Protein AF-A0A0A1TD97-F1 (afdb_monomer)

Organism: NCBI:txid1531966

Sequence (172 aa):
MSPSRLVDASWAEIQTIYESGDKTKLQQLNASRRKAGEEIISALIDSIDSDALCKRAETLRHGMKCTVNLPSANADIVGGRNYHGSILFDDGKVWLSRFRLPNHNSPLVEERNFDRRSEFATYRFLVEAAVPVPHVYDYADDEDPSNAVGVGYILVEMLPGKPLAWHEADQA

Nearest PDB structures (foldseek):
  7vbt-assembly1_B  TM=6.904E-01  e=6.960E-04  Homo sapiens
  5eh0-assembly1_A-2  TM=6.444E-01  e=2.248E-02  Homo sapiens
  5uxa-assembly1_A  TM=5.884E-01  e=1.786E-01  Escherichia coli
  5ih0-assembly1_A  TM=5.078E-01  e=1.786E-01  Escherichia coli
  7cz2-assembly1_A  TM=3.266E-01  e=2.869E-02  Mycolicibacterium smegmatis MC2 155

Foldseek 3Di:
DDDDPQLPQDPVNVVVCVVVVPPVSVVVNVVSVLVVQQVQLVVVVVQFPQVLVQVVVCVLVVNFGWHKAQDHSPDPQADPFWGWIWIATPVRWIKIKTFGGDDPPDPDQVVVQVVQVVVLVVQVVCVVVVNPDWHWRDWDGAPDPPRPRRGTITITGDDDDDPDPPVCVVVD

Structure (mmCIF, N/CA/C/O backbone):
data_AF-A0A0A1TD97-F1
#
_entry.id   AF-A0A0A1TD97-F1
#
loop_
_atom_site.group_PDB
_atom_site.id
_atom_site.type_symbol
_atom_site.label_atom_id
_atom_site.label_alt_id
_atom_site.label_comp_id
_atom_site.label_asym_id
_atom_site.label_entity_id
_atom_site.label_seq_id
_atom_site.pdbx_PDB_ins_code
_atom_site.Cartn_x
_atom_site.Cartn_y
_atom_site.Cartn_z
_atom_site.occupancy
_atom_site.B_iso_or_equiv
_atom_site.auth_seq_id
_atom_site.auth_comp_id
_atom_site.auth_asym_id
_atom_site.auth_atom_id
_atom_site.pdbx_PDB_model_num
ATOM 1 N N . MET A 1 1 ? 36.632 11.214 -17.023 1.00 31.62 1 MET A N 1
ATOM 2 C CA . MET A 1 1 ? 36.051 9.907 -16.645 1.00 31.62 1 MET A CA 1
ATOM 3 C C . MET A 1 1 ? 34.589 10.153 -16.328 1.00 31.62 1 MET A C 1
ATOM 5 O O . MET A 1 1 ? 34.310 10.896 -15.402 1.00 31.62 1 MET A O 1
ATOM 9 N N . SER A 1 2 ? 33.686 9.679 -17.184 1.00 26.14 2 SER A N 1
ATOM 10 C CA . SER A 1 2 ? 32.257 10.014 -17.148 1.00 26.14 2 SER A CA 1
ATOM 11 C C . SER A 1 2 ? 31.468 8.766 -16.731 1.00 26.14 2 SER A C 1
ATOM 13 O O . SER A 1 2 ? 31.706 7.710 -17.325 1.00 26.14 2 SER A O 1
ATOM 15 N N . PRO A 1 3 ? 30.612 8.830 -15.695 1.00 35.47 3 PRO A N 1
ATOM 16 C CA . PRO A 1 3 ? 29.834 7.683 -15.250 1.00 35.47 3 PRO A CA 1
ATOM 17 C C . PRO A 1 3 ? 28.533 7.518 -16.058 1.00 35.47 3 PRO A C 1
ATOM 19 O O . PRO A 1 3 ? 27.904 8.490 -16.456 1.00 35.47 3 PRO A O 1
ATOM 22 N N . SER A 1 4 ? 28.165 6.247 -16.250 1.00 40.78 4 SER A N 1
ATOM 23 C CA . SER A 1 4 ? 26.868 5.691 -16.681 1.00 40.78 4 SER A CA 1
ATOM 24 C C . SER A 1 4 ? 26.290 6.115 -18.039 1.00 40.78 4 SER A C 1
ATOM 26 O O . SER A 1 4 ? 25.448 6.997 -18.131 1.00 40.78 4 SER A O 1
ATOM 28 N N . ARG A 1 5 ? 26.643 5.348 -19.079 1.00 40.25 5 ARG A N 1
ATOM 29 C CA . ARG A 1 5 ? 26.035 5.384 -20.422 1.00 40.25 5 ARG A CA 1
ATOM 30 C C . ARG A 1 5 ? 24.920 4.332 -20.626 1.00 40.25 5 ARG A C 1
ATOM 32 O O . ARG A 1 5 ? 24.498 4.106 -21.748 1.00 40.25 5 ARG A O 1
ATOM 39 N N . LEU A 1 6 ? 24.495 3.642 -19.561 1.00 44.72 6 LEU A N 1
ATOM 40 C CA . LEU A 1 6 ? 23.570 2.494 -19.631 1.00 44.72 6 LEU A CA 1
ATOM 41 C C . LEU A 1 6 ? 22.142 2.797 -19.151 1.00 44.72 6 LEU A C 1
ATOM 43 O O . LEU A 1 6 ? 21.299 1.906 -19.185 1.00 44.72 6 LEU A O 1
ATOM 47 N N . VAL A 1 7 ? 21.862 4.027 -18.711 1.00 49.00 7 VAL A N 1
ATOM 48 C CA . VAL A 1 7 ? 20.491 4.449 -18.362 1.00 49.00 7 VAL A CA 1
ATOM 49 C C . VAL A 1 7 ? 19.656 4.707 -19.632 1.00 49.00 7 VAL A C 1
ATOM 51 O O . VAL A 1 7 ? 18.440 4.573 -19.593 1.00 49.00 7 VAL A O 1
ATOM 54 N N . ASP A 1 8 ? 20.322 4.919 -20.776 1.00 54.34 8 ASP A N 1
ATOM 55 C CA . ASP A 1 8 ? 19.717 5.252 -22.077 1.00 54.34 8 ASP A CA 1
ATOM 56 C C . ASP A 1 8 ? 19.842 4.128 -23.125 1.00 54.34 8 ASP A C 1
ATOM 58 O O . ASP A 1 8 ? 19.814 4.388 -24.328 1.00 54.34 8 ASP A O 1
ATOM 62 N N . ALA A 1 9 ? 20.042 2.873 -22.704 1.00 62.19 9 ALA A N 1
ATOM 63 C CA . ALA A 1 9 ? 20.190 1.774 -23.657 1.00 62.19 9 ALA A CA 1
ATOM 64 C C . ALA A 1 9 ? 18.885 1.569 -24.446 1.00 62.19 9 ALA A C 1
ATOM 66 O O . ALA A 1 9 ? 17.827 1.285 -23.877 1.00 62.19 9 ALA A O 1
ATOM 67 N N . SER A 1 10 ? 18.971 1.683 -25.768 1.00 77.38 10 SER A N 1
ATOM 68 C CA . SER A 1 10 ? 17.857 1.423 -26.675 1.00 77.38 10 SER A CA 1
ATOM 69 C C . SER A 1 10 ? 17.397 -0.036 -26.579 1.00 77.38 10 SER A C 1
ATOM 71 O O . SER A 1 10 ? 18.163 -0.940 -26.231 1.00 77.38 10 SER A O 1
ATOM 73 N N . TRP A 1 11 ? 16.143 -0.302 -26.953 1.00 75.31 11 TRP A N 1
ATOM 74 C CA . TRP A 1 11 ? 15.614 -1.670 -27.008 1.00 75.31 11 TRP A CA 1
ATOM 75 C C . TRP A 1 11 ? 16.485 -2.617 -27.845 1.00 75.31 11 TRP A C 1
ATOM 77 O O . TRP A 1 11 ? 16.660 -3.774 -27.466 1.00 75.31 11 TRP A O 1
ATOM 87 N N . ALA A 1 12 ? 17.093 -2.113 -28.924 1.00 82.69 12 ALA A N 1
ATOM 88 C CA . ALA A 1 12 ? 18.010 -2.873 -29.770 1.00 82.69 12 ALA A CA 1
ATOM 89 C C . ALA A 1 12 ? 19.297 -3.287 -29.028 1.00 82.69 12 ALA A C 1
ATOM 91 O O . ALA A 1 12 ? 19.766 -4.419 -29.163 1.00 82.69 12 ALA A O 1
ATOM 92 N N . GLU A 1 13 ? 19.852 -2.402 -28.199 1.00 83.12 13 GLU A N 1
ATOM 93 C CA . GLU A 1 13 ? 21.039 -2.698 -27.388 1.00 83.12 13 GLU A CA 1
ATOM 94 C C . GLU A 1 13 ? 20.718 -3.695 -26.273 1.00 83.12 13 GLU A C 1
ATOM 96 O O . GLU A 1 13 ? 21.475 -4.641 -26.057 1.00 83.12 13 GLU A O 1
ATOM 101 N N . ILE A 1 14 ? 19.570 -3.539 -25.607 1.00 83.81 14 ILE A N 1
ATOM 102 C CA . ILE A 1 14 ? 19.099 -4.482 -24.584 1.00 83.81 14 ILE A CA 1
ATOM 103 C C . ILE A 1 14 ? 18.918 -5.879 -25.187 1.00 83.81 14 ILE A C 1
ATOM 105 O O . ILE A 1 14 ? 19.393 -6.860 -24.612 1.00 83.81 14 ILE A O 1
ATOM 109 N N . GLN A 1 15 ? 18.268 -5.975 -26.349 1.00 87.31 15 GLN A N 1
ATOM 110 C CA . GLN A 1 15 ? 18.061 -7.241 -27.050 1.00 87.31 15 GLN A CA 1
ATOM 111 C C . GLN A 1 15 ? 19.395 -7.905 -27.408 1.00 87.31 15 GLN A C 1
ATOM 113 O O . GLN A 1 15 ? 19.598 -9.076 -27.097 1.00 87.31 15 GLN A O 1
ATOM 118 N N . THR A 1 16 ? 20.343 -7.131 -27.939 1.00 90.25 16 THR A N 1
ATOM 119 C CA . THR A 1 16 ? 21.689 -7.624 -28.261 1.00 90.25 16 THR A CA 1
ATOM 120 C C . THR A 1 16 ? 22.409 -8.171 -27.021 1.00 90.25 16 THR A C 1
ATOM 122 O O . THR A 1 16 ? 23.081 -9.201 -27.090 1.00 90.25 16 THR A O 1
ATOM 125 N N . ILE A 1 17 ? 22.271 -7.515 -25.861 1.00 88.25 17 ILE A N 1
ATOM 126 C CA . ILE A 1 17 ? 22.860 -7.990 -24.598 1.00 88.25 17 ILE A CA 1
ATOM 127 C C . ILE A 1 17 ? 22.263 -9.345 -24.200 1.00 88.25 17 ILE A C 1
ATOM 129 O O . ILE A 1 17 ? 23.023 -10.257 -23.867 1.00 88.25 17 ILE A O 1
ATOM 133 N N . TYR A 1 18 ? 20.938 -9.501 -24.275 1.00 87.19 18 TYR A N 1
ATOM 134 C CA . TYR A 1 18 ? 20.272 -10.767 -23.959 1.00 87.19 18 TYR A CA 1
ATOM 135 C C . TYR A 1 18 ? 20.664 -11.896 -24.913 1.00 87.19 18 TYR A C 1
ATOM 137 O O . TYR A 1 18 ? 21.017 -12.978 -24.447 1.00 87.19 18 TYR A O 1
ATOM 145 N N . GLU A 1 19 ? 20.661 -11.639 -26.220 1.00 91.88 19 GLU A N 1
ATOM 146 C CA . GLU A 1 19 ? 21.028 -12.622 -27.247 1.00 91.88 19 GLU A CA 1
ATOM 147 C C . GLU A 1 19 ? 22.494 -13.053 -27.133 1.00 91.88 19 GLU A C 1
ATOM 149 O O . GLU A 1 19 ? 22.818 -14.221 -27.336 1.00 91.88 19 GLU A O 1
ATOM 154 N N . SER A 1 20 ? 23.384 -12.130 -26.752 1.00 91.00 20 SER A N 1
ATOM 155 C CA . SER A 1 20 ? 24.808 -12.437 -26.588 1.00 91.00 20 SER A CA 1
ATOM 156 C C . SER A 1 20 ? 25.116 -13.348 -25.395 1.00 91.00 20 SER A C 1
ATOM 158 O O . SER A 1 20 ? 26.175 -13.972 -25.367 1.00 91.00 20 SER A O 1
ATOM 160 N N . GLY A 1 21 ? 24.240 -13.394 -24.382 1.00 86.44 21 GLY A N 1
ATOM 161 C CA . GLY A 1 21 ? 24.476 -14.136 -23.139 1.00 86.44 21 GLY A CA 1
ATOM 162 C C . GLY A 1 21 ? 25.689 -13.657 -22.323 1.00 86.44 21 GLY A C 1
ATOM 163 O O . GLY A 1 21 ? 26.119 -14.349 -21.396 1.00 86.44 21 GLY A O 1
ATOM 164 N N . ASP A 1 22 ? 26.261 -12.491 -22.646 1.00 92.50 22 ASP A N 1
ATOM 165 C CA . ASP A 1 22 ? 27.441 -11.948 -21.974 1.00 92.50 22 ASP A CA 1
ATOM 166 C C . ASP A 1 22 ? 27.112 -11.611 -20.513 1.00 92.50 22 ASP A C 1
ATOM 168 O O . ASP A 1 22 ? 26.431 -10.629 -20.203 1.00 92.50 22 ASP A O 1
ATOM 172 N N . LYS A 1 23 ? 27.629 -12.438 -19.597 1.00 92.31 23 LYS A N 1
ATOM 173 C CA . LYS A 1 23 ? 27.385 -12.316 -18.154 1.00 92.31 23 LYS A CA 1
ATOM 174 C C . LYS A 1 23 ? 27.773 -10.946 -17.605 1.00 92.31 23 LYS A C 1
ATOM 176 O O . LYS A 1 23 ? 27.073 -10.435 -16.736 1.00 92.31 23 LYS A O 1
ATOM 181 N N . THR A 1 24 ? 28.847 -10.344 -18.109 1.00 92.44 24 THR A N 1
ATOM 182 C CA . THR A 1 24 ? 29.326 -9.044 -17.627 1.00 92.44 24 THR A CA 1
ATOM 183 C C . THR A 1 24 ? 28.365 -7.941 -18.048 1.00 92.44 24 THR A C 1
ATOM 185 O O . THR A 1 24 ? 27.965 -7.119 -17.222 1.00 92.44 24 THR A O 1
ATOM 188 N N . LYS A 1 25 ? 27.925 -7.951 -19.312 1.00 89.38 25 LYS A N 1
ATOM 189 C CA . LYS A 1 25 ? 26.936 -6.983 -19.810 1.00 89.38 25 LYS A CA 1
ATOM 190 C C . LYS A 1 25 ? 25.581 -7.149 -19.126 1.00 89.38 25 LYS A C 1
ATOM 192 O O . LYS A 1 25 ? 24.965 -6.152 -18.763 1.00 89.38 25 LYS A O 1
ATOM 197 N N . LEU A 1 26 ? 25.146 -8.387 -18.880 1.00 88.31 26 LEU A N 1
ATOM 198 C CA . LEU A 1 26 ? 23.919 -8.676 -18.131 1.00 88.31 26 LEU A CA 1
ATOM 199 C C . LEU A 1 26 ? 23.998 -8.174 -16.683 1.00 88.31 26 LEU A C 1
ATOM 201 O O . LEU A 1 26 ? 23.054 -7.558 -16.192 1.00 88.31 26 LEU A O 1
ATOM 205 N N . GLN A 1 27 ? 25.125 -8.387 -15.999 1.00 89.62 27 GLN A N 1
ATOM 206 C CA . GLN A 1 27 ? 25.343 -7.870 -14.644 1.00 89.62 27 GLN A CA 1
ATOM 207 C C . GLN A 1 27 ? 25.321 -6.340 -14.605 1.00 89.62 27 GLN A C 1
ATOM 209 O O . GLN A 1 27 ? 24.673 -5.767 -13.730 1.00 89.62 27 GLN A O 1
ATOM 214 N N . GLN A 1 28 ? 25.977 -5.681 -15.562 1.00 89.81 28 GLN A N 1
ATOM 215 C CA . GLN A 1 28 ? 25.975 -4.221 -15.672 1.00 89.81 28 GLN A CA 1
ATOM 216 C C . GLN A 1 28 ? 24.569 -3.676 -15.944 1.00 89.81 28 GLN A C 1
ATOM 218 O O . GLN A 1 28 ? 24.128 -2.768 -15.243 1.00 89.81 28 GLN A O 1
ATOM 223 N N . LEU A 1 29 ? 23.833 -4.272 -16.888 1.00 86.25 29 LEU A N 1
ATOM 224 C CA . LEU A 1 29 ? 22.447 -3.904 -17.185 1.00 86.25 29 LEU A CA 1
ATOM 225 C C . LEU A 1 29 ? 21.547 -4.056 -15.949 1.00 86.25 29 LEU A C 1
ATOM 227 O O . LEU A 1 29 ? 20.778 -3.152 -15.626 1.00 86.25 29 LEU A O 1
ATOM 231 N N . ASN A 1 30 ? 21.664 -5.171 -15.223 1.00 86.50 30 ASN A N 1
ATOM 232 C CA . ASN A 1 30 ? 20.888 -5.413 -14.006 1.00 86.50 30 ASN A CA 1
ATOM 233 C C . ASN A 1 30 ? 21.248 -4.434 -12.881 1.00 86.50 30 ASN A C 1
ATOM 235 O O . ASN A 1 30 ? 20.357 -3.976 -12.171 1.00 86.50 30 ASN A O 1
ATOM 239 N N . ALA A 1 31 ? 22.527 -4.087 -12.722 1.00 87.56 31 ALA A N 1
ATOM 240 C CA . ALA A 1 31 ? 22.957 -3.086 -11.750 1.00 87.56 31 ALA A CA 1
ATOM 241 C C . ALA A 1 31 ? 22.401 -1.694 -12.086 1.00 87.56 31 ALA A C 1
ATOM 243 O O . ALA A 1 31 ? 21.884 -1.018 -11.199 1.00 87.56 31 ALA A O 1
ATOM 244 N N . SER A 1 32 ? 22.437 -1.291 -13.361 1.00 87.12 32 SER A N 1
ATOM 245 C CA . SER A 1 32 ? 21.838 -0.031 -13.816 1.00 87.12 32 SER A CA 1
ATOM 246 C C . SER A 1 32 ? 20.327 0.006 -13.586 1.00 87.12 32 SER A C 1
ATOM 248 O O . SER A 1 32 ? 19.823 0.991 -13.055 1.00 87.12 32 SER A O 1
ATOM 250 N N . ARG A 1 33 ? 19.607 -1.077 -13.908 1.00 83.31 33 ARG A N 1
ATOM 251 C CA . ARG A 1 33 ? 18.159 -1.185 -13.658 1.00 83.31 33 ARG A CA 1
ATOM 252 C C . ARG A 1 33 ? 17.814 -1.144 -12.177 1.00 83.31 33 ARG A C 1
ATOM 254 O O . ARG A 1 33 ? 16.858 -0.473 -11.809 1.00 83.31 33 ARG A O 1
ATOM 261 N N . ARG A 1 34 ? 18.590 -1.835 -11.336 1.00 84.38 34 ARG A N 1
ATOM 262 C CA . ARG A 1 34 ? 18.402 -1.806 -9.882 1.00 84.38 34 ARG A CA 1
ATOM 263 C C . ARG A 1 34 ? 18.561 -0.389 -9.350 1.00 84.38 34 ARG A C 1
ATOM 265 O O . ARG A 1 34 ? 17.664 0.082 -8.672 1.00 84.38 34 ARG A O 1
ATOM 272 N N . LYS A 1 35 ? 19.639 0.302 -9.730 1.00 87.06 35 LYS A N 1
ATOM 273 C CA . LYS A 1 35 ? 19.883 1.684 -9.306 1.00 87.06 35 LYS A CA 1
ATOM 274 C C . LYS A 1 35 ? 18.745 2.625 -9.723 1.00 87.06 35 LYS A C 1
ATOM 276 O O . LYS A 1 35 ? 18.258 3.386 -8.900 1.00 87.06 35 LYS A O 1
ATOM 281 N N . ALA A 1 36 ? 18.282 2.535 -10.971 1.00 84.56 36 ALA A N 1
ATOM 282 C CA . ALA A 1 36 ? 17.148 3.336 -11.437 1.00 84.56 36 ALA A CA 1
ATOM 283 C C . ALA A 1 36 ? 15.850 3.005 -10.673 1.00 84.56 36 ALA A C 1
ATOM 285 O O . ALA A 1 36 ? 15.097 3.901 -10.304 1.00 84.56 36 ALA A O 1
ATOM 286 N N . GLY A 1 37 ? 15.598 1.721 -10.396 1.00 85.00 37 GLY A N 1
ATOM 287 C CA . GLY A 1 37 ? 14.475 1.295 -9.558 1.00 85.00 37 GLY A CA 1
ATOM 288 C C . GLY A 1 37 ? 14.572 1.833 -8.130 1.00 85.00 37 GLY A C 1
ATOM 289 O O . GLY A 1 37 ? 13.572 2.291 -7.584 1.00 85.00 37 GLY A O 1
ATOM 290 N N . GLU A 1 38 ? 15.773 1.838 -7.550 1.00 87.94 38 GLU A N 1
ATOM 291 C CA . GLU A 1 38 ? 16.025 2.371 -6.211 1.00 87.94 38 GLU A CA 1
ATOM 292 C C . GLU A 1 38 ? 15.744 3.875 -6.127 1.00 87.94 38 GLU A C 1
ATOM 294 O O . GLU A 1 38 ? 15.109 4.328 -5.175 1.00 87.94 38 GLU A O 1
ATOM 299 N N . GLU A 1 39 ? 16.158 4.639 -7.140 1.00 88.94 39 GLU A N 1
ATOM 300 C CA . GLU A 1 39 ? 15.883 6.077 -7.250 1.00 88.94 39 GLU A CA 1
ATOM 301 C C . GLU A 1 39 ? 14.372 6.353 -7.357 1.00 88.94 39 GLU A C 1
ATOM 303 O O . GLU A 1 39 ? 13.853 7.211 -6.645 1.00 88.94 39 GLU A O 1
ATOM 308 N N . ILE A 1 40 ? 13.646 5.577 -8.173 1.00 88.69 40 ILE A N 1
ATOM 309 C CA . ILE A 1 40 ? 12.184 5.695 -8.330 1.00 88.69 40 ILE A CA 1
ATOM 310 C C . ILE A 1 40 ? 11.454 5.401 -7.016 1.00 88.69 40 ILE A C 1
ATOM 312 O O . ILE A 1 40 ? 10.556 6.146 -6.625 1.00 88.69 40 ILE A O 1
ATOM 316 N N . ILE A 1 41 ? 11.816 4.311 -6.336 1.00 89.62 41 ILE A N 1
ATOM 317 C CA . ILE A 1 41 ? 11.185 3.938 -5.067 1.00 89.62 41 ILE A CA 1
ATOM 318 C C . ILE A 1 41 ? 11.519 4.964 -3.984 1.00 89.62 41 ILE A C 1
ATOM 320 O O . ILE A 1 41 ? 10.631 5.328 -3.223 1.00 89.62 41 ILE A O 1
ATOM 324 N N . SER A 1 42 ? 12.757 5.460 -3.926 1.00 91.56 42 SER A N 1
ATOM 325 C CA . SER A 1 42 ? 13.142 6.483 -2.944 1.00 91.56 42 SER A CA 1
ATOM 326 C C . SER A 1 42 ? 12.327 7.762 -3.134 1.00 91.56 42 SER A C 1
ATOM 328 O O . SER A 1 42 ? 11.754 8.258 -2.173 1.00 91.56 42 SER A O 1
ATOM 330 N N . ALA A 1 43 ? 12.164 8.224 -4.378 1.00 92.00 43 ALA A N 1
ATOM 331 C CA . ALA A 1 43 ? 11.325 9.383 -4.676 1.00 92.00 43 ALA A CA 1
ATOM 332 C C . ALA A 1 43 ? 9.849 9.166 -4.291 1.00 92.00 43 ALA A C 1
ATOM 334 O O . ALA A 1 43 ? 9.191 10.088 -3.814 1.00 92.00 43 ALA A O 1
ATOM 335 N N . LEU A 1 44 ? 9.323 7.947 -4.469 1.00 92.31 44 LEU A N 1
ATOM 336 C CA . LEU A 1 44 ? 7.983 7.597 -3.997 1.00 92.31 44 LEU A CA 1
ATOM 337 C C . LEU A 1 44 ? 7.904 7.632 -2.464 1.00 92.31 44 LEU A C 1
ATOM 339 O O . LEU A 1 44 ? 6.965 8.215 -1.932 1.00 92.31 44 LEU A O 1
ATOM 343 N N . ILE A 1 45 ? 8.872 7.042 -1.758 1.00 93.94 45 ILE A N 1
ATOM 344 C CA . ILE A 1 45 ? 8.921 7.053 -0.288 1.00 93.94 45 ILE A CA 1
ATOM 345 C C . ILE A 1 45 ? 8.935 8.491 0.238 1.00 93.94 45 ILE A C 1
ATOM 347 O O . ILE A 1 45 ? 8.150 8.808 1.127 1.00 93.94 45 ILE A O 1
ATOM 351 N N . ASP A 1 46 ? 9.744 9.367 -0.359 1.00 94.75 46 ASP A N 1
ATOM 352 C CA . ASP A 1 46 ? 9.848 10.780 0.025 1.00 94.75 46 ASP A CA 1
ATOM 353 C C . ASP A 1 46 ? 8.537 11.563 -0.182 1.00 94.75 46 ASP A C 1
ATOM 355 O O . ASP A 1 46 ? 8.318 12.590 0.457 1.00 94.75 46 ASP A O 1
ATOM 359 N N . SER A 1 47 ? 7.654 11.088 -1.067 1.00 94.38 47 SER A N 1
ATOM 360 C CA . SER A 1 47 ? 6.342 11.702 -1.319 1.00 94.38 47 SER A CA 1
ATOM 361 C C . SER A 1 47 ? 5.228 11.229 -0.377 1.00 94.38 47 SER A C 1
ATOM 363 O O . SER A 1 47 ? 4.143 11.809 -0.386 1.00 94.38 47 SER A O 1
ATOM 365 N N . ILE A 1 48 ? 5.471 10.184 0.423 1.00 96.69 48 ILE A N 1
ATOM 366 C CA . ILE A 1 48 ? 4.483 9.623 1.351 1.00 96.69 48 ILE A CA 1
ATOM 367 C C . ILE A 1 48 ? 4.575 10.344 2.698 1.00 96.69 48 ILE A C 1
ATOM 369 O O . ILE A 1 48 ? 5.577 10.235 3.404 1.00 96.69 48 ILE A O 1
ATOM 373 N N . ASP A 1 49 ? 3.484 10.983 3.123 1.00 98.00 49 ASP A N 1
ATOM 374 C CA . ASP A 1 49 ? 3.341 11.441 4.509 1.00 98.00 49 ASP A CA 1
ATOM 375 C C . ASP A 1 49 ? 2.969 10.247 5.412 1.00 98.00 49 ASP A C 1
ATOM 377 O O . ASP A 1 49 ? 1.810 9.819 5.510 1.00 98.00 49 ASP A O 1
ATOM 381 N N . SER A 1 50 ? 3.985 9.668 6.058 1.00 97.69 50 SER A N 1
ATOM 382 C CA . SER A 1 50 ? 3.839 8.504 6.939 1.00 97.69 50 SER A CA 1
ATOM 383 C C . SER A 1 50 ? 3.062 8.814 8.222 1.00 97.69 50 SER A C 1
ATOM 385 O O . SER A 1 50 ? 2.349 7.940 8.723 1.00 97.69 50 SER A O 1
ATOM 387 N N . ASP A 1 51 ? 3.120 10.050 8.723 1.00 98.38 51 ASP A N 1
ATOM 388 C CA . ASP A 1 51 ? 2.366 10.486 9.899 1.00 98.38 51 ASP A CA 1
ATOM 389 C C . ASP A 1 51 ? 0.877 10.622 9.570 1.00 98.38 51 ASP A C 1
ATOM 391 O O . ASP A 1 51 ? 0.019 10.224 10.366 1.00 98.38 51 ASP A O 1
ATOM 395 N N . ALA A 1 52 ? 0.545 11.161 8.395 1.00 98.50 52 ALA A N 1
ATOM 396 C CA . ALA A 1 52 ? -0.825 11.219 7.898 1.00 98.50 52 ALA A CA 1
ATOM 397 C C . ALA A 1 52 ? -1.392 9.812 7.669 1.00 98.50 52 ALA A C 1
ATOM 399 O O . ALA A 1 52 ? -2.523 9.531 8.079 1.00 98.50 52 ALA A O 1
ATOM 400 N N . LEU A 1 53 ? -0.595 8.907 7.090 1.00 98.50 53 LEU A N 1
ATOM 401 C CA . LEU A 1 53 ? -0.974 7.506 6.906 1.00 98.50 53 LEU A CA 1
ATOM 402 C C . LEU A 1 53 ? -1.239 6.812 8.246 1.00 98.50 53 LEU A C 1
ATOM 404 O O . LEU A 1 53 ? -2.251 6.126 8.398 1.00 98.50 53 LEU A O 1
ATOM 408 N N . CYS A 1 54 ? -0.361 7.033 9.227 1.00 98.56 54 CYS A N 1
ATOM 409 C CA . CYS A 1 54 ? -0.515 6.532 10.587 1.00 98.56 54 CYS A CA 1
ATOM 410 C C . CYS A 1 54 ? -1.826 7.035 11.204 1.00 98.56 54 CYS A C 1
ATOM 412 O O . CYS A 1 54 ? -2.698 6.237 11.537 1.00 98.56 54 CYS A O 1
ATOM 414 N N . LYS A 1 55 ? -2.046 8.357 11.247 1.00 98.56 55 LYS A N 1
ATOM 415 C CA . LYS A 1 55 ? -3.279 8.967 11.787 1.00 98.56 55 LYS A CA 1
ATOM 416 C C . LYS A 1 55 ? -4.541 8.437 11.111 1.00 98.56 55 LYS A C 1
ATOM 418 O O . LYS A 1 55 ? -5.561 8.227 11.776 1.00 98.56 55 LYS A O 1
ATOM 423 N N . ARG A 1 56 ? -4.493 8.217 9.794 1.00 98.31 56 ARG A N 1
ATOM 424 C CA . ARG A 1 56 ? -5.612 7.644 9.043 1.00 98.31 56 ARG A CA 1
ATOM 425 C C . ARG A 1 56 ? -5.901 6.215 9.496 1.00 98.31 56 ARG A C 1
ATOM 427 O O . ARG A 1 56 ? -7.052 5.907 9.803 1.00 98.31 56 ARG A O 1
ATOM 434 N N . ALA A 1 57 ? -4.874 5.378 9.597 1.00 98.44 57 ALA A N 1
ATOM 435 C CA . ALA A 1 57 ? -4.990 4.004 10.075 1.00 98.44 57 ALA A CA 1
ATOM 436 C C . ALA A 1 57 ? -5.499 3.928 11.528 1.00 98.44 57 ALA A C 1
ATOM 438 O O . ALA A 1 57 ? -6.410 3.149 11.812 1.00 98.44 57 ALA A O 1
ATOM 439 N N . GLU A 1 58 ? -5.000 4.789 12.423 1.00 98.56 58 GLU A N 1
ATOM 440 C CA . GLU A 1 58 ? -5.503 4.905 13.800 1.00 98.56 58 GLU A CA 1
ATOM 441 C C . GLU A 1 58 ? -6.996 5.265 13.815 1.00 98.56 58 GLU A C 1
ATOM 443 O O . GLU A 1 58 ? -7.784 4.649 14.533 1.00 98.56 58 GLU A O 1
ATOM 448 N N . THR A 1 59 ? -7.416 6.224 12.983 1.00 98.31 59 THR A N 1
ATOM 449 C CA . THR A 1 59 ? -8.824 6.649 12.877 1.00 98.31 59 THR A CA 1
ATOM 450 C C . THR A 1 59 ? -9.725 5.499 12.424 1.00 98.31 59 THR A C 1
ATOM 452 O O . THR A 1 59 ? -10.772 5.261 13.028 1.00 98.31 59 THR A O 1
ATOM 455 N N . LEU A 1 60 ? -9.300 4.746 11.404 1.00 98.12 60 LEU A N 1
ATOM 456 C CA . LEU A 1 60 ? -10.020 3.571 10.896 1.00 98.12 60 LEU A CA 1
ATOM 457 C C . LEU A 1 60 ? -10.148 2.455 11.943 1.00 98.12 60 LEU A C 1
ATOM 459 O O . LEU A 1 60 ? -11.064 1.640 11.862 1.00 98.12 60 LEU A O 1
ATOM 463 N N . ARG A 1 61 ? -9.257 2.426 12.941 1.00 97.50 61 ARG A N 1
ATOM 464 C CA . ARG A 1 61 ? -9.284 1.485 14.069 1.00 97.50 61 ARG A CA 1
ATOM 465 C C . ARG A 1 61 ? -9.651 2.143 15.400 1.00 97.50 61 ARG A C 1
ATOM 467 O O . ARG A 1 61 ? -9.182 1.712 16.450 1.00 97.50 61 ARG A O 1
ATOM 474 N N . HIS A 1 62 ? -10.510 3.163 15.371 1.00 97.62 62 HIS A N 1
ATOM 475 C CA . HIS A 1 62 ? -11.083 3.787 16.572 1.00 97.62 62 HIS A CA 1
ATOM 476 C C . HIS A 1 62 ? -10.035 4.323 17.568 1.00 97.62 62 HIS A C 1
ATOM 478 O O . HIS A 1 62 ? -10.213 4.238 18.781 1.00 97.62 62 HIS A O 1
ATOM 484 N N . GLY A 1 63 ? -8.938 4.883 17.054 1.00 97.81 63 GLY A N 1
ATOM 485 C CA . GLY A 1 63 ? -7.855 5.474 17.842 1.00 97.81 63 GLY A CA 1
ATOM 486 C C . GLY A 1 63 ? -6.7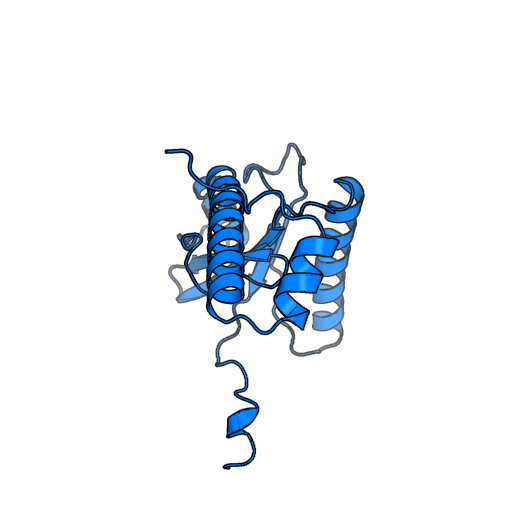76 4.489 18.296 1.00 97.81 63 GLY A C 1
ATOM 487 O O . GLY A 1 63 ? -5.899 4.881 19.065 1.00 97.81 63 GLY A O 1
ATOM 488 N N . MET A 1 64 ? -6.813 3.231 17.843 1.00 98.38 64 MET A N 1
ATOM 489 C CA . MET A 1 64 ? -5.751 2.263 18.122 1.00 98.38 64 MET A CA 1
ATOM 490 C C . MET A 1 64 ? -4.430 2.722 17.513 1.00 98.38 64 MET A C 1
ATOM 492 O O . MET A 1 64 ? -4.349 2.918 16.302 1.00 98.38 64 MET A O 1
ATOM 496 N N . LYS A 1 65 ? -3.404 2.846 18.356 1.00 98.50 65 LYS A N 1
ATOM 497 C CA 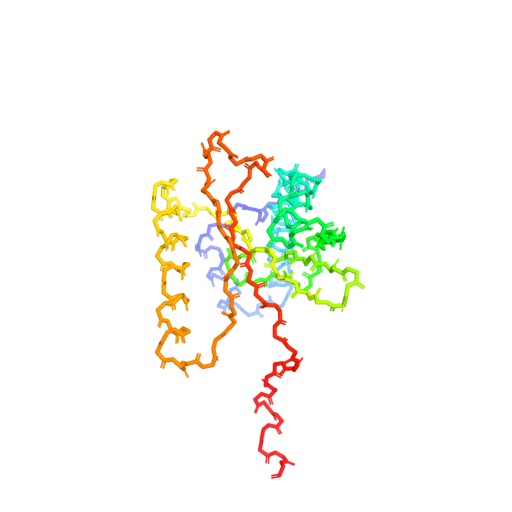. LYS A 1 65 ? -2.070 3.284 17.952 1.00 98.50 65 LYS A CA 1
ATOM 498 C C . LYS A 1 65 ? -1.395 2.287 17.022 1.00 98.50 65 LYS A C 1
ATOM 500 O O . LYS A 1 65 ? -1.624 1.076 17.099 1.00 98.50 65 LYS A O 1
ATOM 505 N N . CYS A 1 66 ? -0.595 2.830 16.112 1.00 98.62 66 CYS A N 1
ATOM 506 C CA . CYS A 1 66 ? 0.176 2.048 15.163 1.00 98.62 66 CYS A CA 1
ATOM 507 C C . CYS A 1 66 ? 1.490 2.722 14.782 1.00 98.62 66 CYS A C 1
ATOM 509 O O . CYS A 1 66 ? 1.699 3.910 15.004 1.00 98.62 66 CYS A O 1
ATOM 511 N N . THR A 1 67 ? 2.373 1.942 14.168 1.00 98.44 67 THR A N 1
ATOM 512 C CA . THR A 1 67 ? 3.620 2.410 13.565 1.00 98.44 67 THR A CA 1
ATOM 513 C C . THR A 1 67 ? 3.627 2.062 12.084 1.00 98.44 67 THR A C 1
ATOM 515 O O . THR A 1 67 ? 3.344 0.924 11.703 1.00 98.44 67 THR A O 1
ATOM 518 N N . VAL A 1 68 ? 3.975 3.039 11.249 1.00 98.12 68 VAL A N 1
ATOM 519 C CA . VAL A 1 68 ? 4.189 2.854 9.812 1.00 98.12 68 VAL A CA 1
ATOM 520 C C . VAL A 1 68 ? 5.662 2.537 9.571 1.00 98.12 68 VAL A C 1
ATOM 522 O O . VAL A 1 68 ? 6.545 3.256 10.029 1.00 98.12 68 VAL A O 1
ATOM 525 N N . ASN A 1 69 ? 5.923 1.474 8.820 1.00 95.94 69 ASN A N 1
ATOM 526 C CA . ASN A 1 69 ? 7.245 1.112 8.334 1.00 95.94 69 ASN A CA 1
ATOM 527 C C . ASN A 1 69 ? 7.235 1.127 6.803 1.00 95.94 69 ASN A C 1
ATOM 529 O O . ASN A 1 69 ? 6.475 0.383 6.176 1.00 95.94 69 ASN A O 1
ATOM 533 N N . LEU A 1 70 ? 8.084 1.973 6.224 1.00 94.31 70 LEU A N 1
ATOM 534 C CA . LEU A 1 70 ? 8.328 2.082 4.790 1.00 94.31 70 LEU A CA 1
ATOM 535 C C . LEU A 1 70 ? 9.748 1.551 4.519 1.00 94.31 70 LEU A C 1
ATOM 537 O O . LEU A 1 70 ? 10.722 2.266 4.761 1.00 94.31 70 LEU A O 1
ATOM 541 N N . PRO A 1 71 ? 9.896 0.288 4.075 1.00 90.56 71 PRO A N 1
ATOM 542 C CA . PRO A 1 71 ? 11.197 -0.303 3.779 1.00 90.56 71 PRO A CA 1
ATOM 543 C C . PRO A 1 71 ? 11.972 0.493 2.726 1.00 90.56 71 PRO A C 1
ATOM 545 O O . PRO A 1 71 ? 11.394 0.980 1.756 1.00 90.56 71 PRO A O 1
ATOM 548 N N . SER A 1 72 ? 13.292 0.578 2.863 1.00 84.88 72 SER A N 1
ATOM 549 C CA . SER A 1 72 ? 14.136 1.211 1.849 1.00 84.88 72 SER A CA 1
ATOM 550 C C . SER A 1 72 ? 14.045 0.496 0.498 1.00 84.88 72 SER A C 1
ATOM 552 O O . SER A 1 72 ? 13.695 -0.680 0.405 1.00 84.88 72 SER A O 1
ATOM 554 N N . ALA A 1 73 ? 14.413 1.203 -0.566 1.00 75.50 73 ALA A N 1
ATOM 555 C CA . ALA A 1 73 ? 14.261 0.732 -1.939 1.00 75.50 73 ALA A CA 1
ATOM 556 C C . ALA A 1 73 ? 15.044 -0.547 -2.306 1.00 75.50 73 ALA A C 1
ATOM 558 O O . ALA A 1 73 ? 14.753 -1.189 -3.311 1.00 75.50 73 ALA A O 1
ATOM 559 N N . ASN A 1 74 ? 16.030 -0.917 -1.489 1.00 68.50 74 ASN A N 1
ATOM 560 C CA . ASN A 1 74 ? 16.819 -2.140 -1.615 1.00 68.50 74 ASN A CA 1
ATOM 561 C C . ASN A 1 74 ? 16.180 -3.363 -0.924 1.00 68.50 74 ASN A C 1
ATOM 563 O O . ASN A 1 74 ? 16.775 -4.439 -0.945 1.00 68.50 74 ASN A O 1
ATOM 567 N N . ALA A 1 75 ? 15.022 -3.206 -0.277 1.00 61.66 75 ALA A N 1
ATOM 568 C CA . ALA A 1 75 ? 14.313 -4.297 0.378 1.00 61.66 75 ALA A CA 1
ATOM 569 C C . ALA A 1 75 ? 13.490 -5.107 -0.636 1.00 61.66 75 ALA A C 1
ATOM 571 O O . ALA A 1 75 ? 12.858 -4.545 -1.528 1.00 61.66 75 ALA A O 1
ATOM 572 N N . ASP A 1 76 ? 13.401 -6.424 -0.436 1.00 58.56 76 ASP A N 1
ATOM 573 C CA . ASP A 1 76 ? 12.636 -7.360 -1.284 1.00 58.56 76 ASP A CA 1
ATOM 574 C C . ASP A 1 76 ? 11.100 -7.163 -1.222 1.00 58.56 76 ASP A C 1
ATOM 576 O O . ASP A 1 76 ? 10.325 -7.990 -1.699 1.00 58.56 76 ASP A O 1
ATOM 580 N N . ILE A 1 77 ?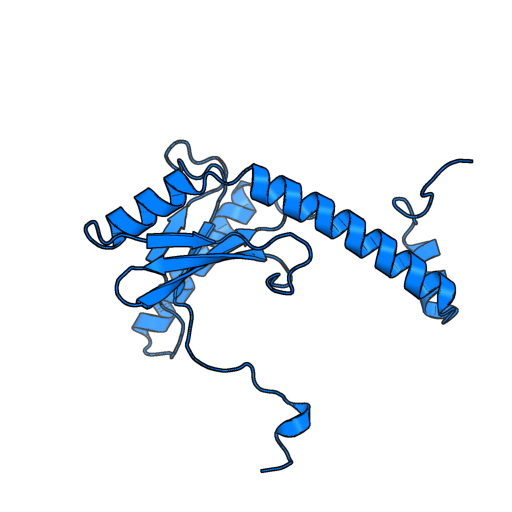 10.627 -6.064 -0.626 1.00 59.03 77 ILE A N 1
ATOM 581 C CA . ILE A 1 77 ? 9.215 -5.779 -0.337 1.00 59.03 77 ILE A CA 1
ATOM 582 C C . ILE A 1 77 ? 8.612 -4.906 -1.453 1.00 59.03 77 ILE A C 1
ATOM 584 O O . ILE A 1 77 ? 7.887 -3.938 -1.227 1.00 59.03 77 ILE A O 1
ATOM 588 N N . VAL A 1 78 ? 8.930 -5.257 -2.696 1.00 61.06 78 VAL A N 1
ATOM 589 C CA . VAL A 1 78 ? 8.412 -4.598 -3.895 1.00 61.06 78 VAL A CA 1
ATOM 590 C C . VAL A 1 78 ? 7.577 -5.616 -4.662 1.00 61.06 78 VAL A C 1
ATOM 592 O O . VAL A 1 78 ? 8.084 -6.616 -5.167 1.00 61.06 78 VAL A O 1
ATOM 595 N N . GLY A 1 79 ? 6.266 -5.387 -4.738 1.00 61.97 79 GLY A N 1
ATOM 596 C CA . GLY A 1 79 ? 5.407 -6.113 -5.668 1.00 61.97 79 GLY A CA 1
ATOM 597 C C . GLY A 1 79 ? 5.667 -5.631 -7.095 1.00 61.97 79 GLY A C 1
ATOM 598 O O . GLY A 1 79 ? 6.051 -4.486 -7.305 1.00 61.97 79 GLY A O 1
ATOM 599 N N . GLY A 1 80 ? 5.407 -6.459 -8.109 1.00 71.44 80 GLY A N 1
ATOM 600 C CA . GLY A 1 80 ? 5.813 -6.155 -9.493 1.00 71.44 80 GLY A CA 1
ATOM 601 C C . GLY A 1 80 ? 5.403 -4.773 -10.036 1.00 71.44 80 GLY A C 1
ATOM 602 O O . GLY A 1 80 ? 6.082 -4.241 -10.907 1.00 71.44 80 GLY A O 1
ATOM 603 N N . ARG A 1 81 ? 4.317 -4.169 -9.531 1.00 79.38 81 ARG A N 1
ATOM 604 C CA . ARG A 1 81 ? 3.897 -2.800 -9.890 1.00 79.38 81 ARG A CA 1
ATOM 605 C C . ARG A 1 81 ? 3.668 -1.874 -8.694 1.00 79.38 81 ARG A C 1
ATOM 607 O O . ARG A 1 81 ? 3.266 -0.734 -8.901 1.00 79.38 81 ARG A O 1
ATOM 614 N N . ASN A 1 82 ? 3.859 -2.352 -7.468 1.00 87.31 82 ASN A N 1
ATOM 615 C CA . ASN A 1 82 ? 3.524 -1.603 -6.261 1.00 87.31 82 ASN A CA 1
ATOM 616 C C . ASN A 1 82 ? 4.665 -1.687 -5.250 1.00 87.31 82 ASN A C 1
ATOM 618 O O . ASN A 1 82 ? 5.251 -2.747 -5.047 1.00 87.31 82 ASN A O 1
ATOM 622 N N . TYR A 1 83 ? 4.924 -0.577 -4.584 1.00 91.25 83 TYR A N 1
ATOM 623 C CA . TYR A 1 83 ? 5.719 -0.532 -3.373 1.00 91.25 83 TYR A CA 1
ATOM 624 C C . TYR A 1 83 ? 4.820 -0.842 -2.171 1.00 91.25 83 TYR A C 1
ATOM 626 O O . TYR A 1 83 ? 3.667 -0.399 -2.126 1.00 91.25 83 TYR A O 1
ATOM 634 N N . HIS A 1 84 ? 5.322 -1.626 -1.217 1.00 92.56 84 HIS A N 1
ATOM 635 C CA . HIS A 1 84 ? 4.559 -2.018 -0.037 1.00 92.56 84 HIS A CA 1
ATOM 636 C C . HIS A 1 84 ? 5.233 -1.523 1.245 1.00 92.56 84 HIS A C 1
ATOM 638 O O . HIS A 1 84 ? 6.379 -1.866 1.532 1.00 92.56 84 HIS A O 1
ATOM 644 N N . GLY A 1 85 ? 4.480 -0.766 2.037 1.00 94.38 85 GLY A N 1
ATOM 645 C CA . GLY A 1 85 ? 4.771 -0.509 3.442 1.00 94.38 85 GLY A CA 1
ATOM 646 C C . GLY A 1 85 ? 3.945 -1.418 4.352 1.00 94.38 85 GLY A C 1
ATOM 647 O O . GLY A 1 85 ? 3.029 -2.117 3.908 1.00 94.38 85 GLY A O 1
ATOM 648 N N . SER A 1 86 ? 4.248 -1.390 5.645 1.00 95.94 86 SER A N 1
ATOM 649 C CA . SER A 1 86 ? 3.471 -2.087 6.673 1.00 95.94 86 SER A CA 1
ATOM 650 C C . SER A 1 86 ? 3.041 -1.135 7.781 1.00 95.94 86 SER A C 1
ATOM 652 O O . SER A 1 86 ? 3.814 -0.271 8.188 1.00 95.94 86 SER A O 1
ATOM 654 N N . ILE A 1 87 ? 1.843 -1.341 8.314 1.00 98.44 87 ILE A N 1
ATOM 655 C CA . ILE A 1 87 ? 1.295 -0.627 9.465 1.00 98.44 87 ILE A CA 1
ATOM 656 C C . ILE A 1 87 ? 1.072 -1.654 10.574 1.00 98.44 87 ILE A C 1
ATOM 658 O O . ILE A 1 87 ? 0.199 -2.512 10.446 1.00 98.44 87 ILE A O 1
ATOM 662 N N . LEU A 1 88 ? 1.883 -1.594 11.631 1.00 98.19 88 LEU A N 1
ATOM 663 C CA . LEU A 1 88 ? 1.791 -2.473 12.799 1.00 98.19 88 LEU A CA 1
ATOM 664 C C . LEU A 1 88 ? 1.006 -1.764 13.900 1.00 98.19 88 LEU A C 1
ATOM 666 O O . LEU A 1 88 ? 1.435 -0.715 14.376 1.00 98.19 88 LEU A O 1
ATOM 670 N N . PHE A 1 89 ? -0.122 -2.335 14.303 1.00 98.50 89 PHE A N 1
ATOM 671 C CA . PHE A 1 89 ? -0.931 -1.836 15.412 1.00 98.50 89 PHE A CA 1
ATOM 672 C C . PHE A 1 89 ? -0.464 -2.419 16.749 1.00 98.50 89 PHE A C 1
ATOM 674 O O . PHE A 1 89 ? 0.093 -3.517 16.793 1.00 98.50 89 PHE A O 1
ATOM 681 N N . ASP A 1 90 ? -0.755 -1.717 17.844 1.00 98.38 90 ASP A N 1
ATOM 682 C CA . ASP A 1 90 ? -0.397 -2.139 19.209 1.00 98.38 90 ASP A CA 1
ATOM 683 C C . ASP A 1 90 ? -1.006 -3.492 19.617 1.00 98.38 90 ASP A C 1
ATOM 685 O O . ASP A 1 90 ? -0.478 -4.180 20.489 1.00 98.38 90 ASP A O 1
ATOM 689 N N . ASP A 1 91 ? -2.102 -3.907 18.976 1.00 97.12 91 ASP A N 1
ATOM 690 C CA . ASP A 1 91 ? -2.719 -5.223 19.178 1.00 97.12 91 ASP A CA 1
ATOM 691 C C . ASP A 1 91 ? -2.049 -6.354 18.376 1.00 97.12 91 ASP A C 1
ATOM 693 O O . ASP A 1 91 ? -2.517 -7.493 18.390 1.00 97.12 91 ASP A O 1
ATOM 697 N N . GLY A 1 92 ? -0.961 -6.052 17.666 1.00 96.12 92 GLY A N 1
ATOM 698 C CA . GLY A 1 92 ? -0.198 -6.996 16.856 1.00 96.12 92 GLY A CA 1
ATOM 699 C C . GLY A 1 92 ? -0.762 -7.234 15.455 1.00 96.12 92 GLY A C 1
ATOM 700 O O . GLY A 1 92 ? -0.150 -7.971 14.680 1.00 96.12 92 GLY A O 1
ATOM 701 N N . LYS A 1 93 ? -1.897 -6.623 15.084 1.00 96.50 93 LYS A N 1
ATOM 702 C CA . LYS A 1 93 ? -2.406 -6.716 13.711 1.00 96.50 93 LYS A CA 1
ATOM 703 C C . LYS A 1 93 ? -1.505 -5.926 12.763 1.00 96.50 93 LYS A C 1
ATOM 705 O O . LYS A 1 93 ? -1.018 -4.851 13.108 1.00 96.50 93 LYS A O 1
ATOM 710 N N . VAL A 1 94 ? -1.335 -6.435 11.544 1.00 97.31 94 VAL A N 1
ATOM 711 C CA . VAL A 1 94 ? -0.548 -5.768 10.501 1.00 97.31 94 VAL A CA 1
ATOM 712 C C . VAL A 1 94 ? -1.395 -5.534 9.260 1.00 97.31 94 VAL A C 1
ATOM 714 O O . VAL A 1 94 ? -2.076 -6.439 8.769 1.00 97.31 94 VAL A O 1
ATOM 717 N N . TRP A 1 95 ? -1.354 -4.308 8.747 1.00 98.00 95 TRP A N 1
ATOM 718 C CA . TRP A 1 95 ? -1.864 -3.966 7.420 1.00 98.00 95 TRP A CA 1
ATOM 719 C C . TRP A 1 95 ? -0.696 -3.705 6.473 1.00 98.00 95 TRP A C 1
ATOM 721 O O . TRP A 1 95 ? 0.354 -3.224 6.891 1.00 98.00 95 TRP A O 1
ATOM 731 N N . LEU A 1 96 ? -0.887 -3.992 5.192 1.00 96.06 96 LEU A N 1
ATOM 732 C CA . LEU A 1 96 ? -0.015 -3.537 4.121 1.00 96.06 96 LEU A CA 1
ATOM 733 C C . LEU A 1 96 ? -0.584 -2.246 3.539 1.00 96.06 96 LEU A C 1
ATOM 735 O O . LEU A 1 96 ? -1.764 -2.184 3.187 1.00 96.06 96 LEU A O 1
ATOM 739 N N . SER A 1 97 ? 0.268 -1.238 3.398 1.00 96.38 97 SER A N 1
ATOM 740 C CA . SER A 1 97 ? -0.011 -0.057 2.587 1.00 96.38 97 SER A CA 1
ATOM 741 C C . SER A 1 97 ? 0.595 -0.266 1.206 1.00 96.38 97 SER A C 1
ATOM 743 O O . SER A 1 97 ? 1.789 -0.527 1.064 1.00 96.38 97 SER A O 1
ATOM 745 N N . ARG A 1 98 ? -0.241 -0.216 0.169 1.00 94.69 98 ARG A N 1
ATOM 746 C CA . ARG A 1 98 ? 0.171 -0.482 -1.211 1.00 94.69 98 ARG A CA 1
ATOM 747 C C . ARG A 1 98 ? 0.143 0.803 -2.017 1.00 94.69 98 ARG A C 1
ATOM 749 O O . ARG A 1 98 ? -0.930 1.366 -2.215 1.00 94.69 98 ARG A O 1
ATOM 756 N N . PHE A 1 99 ? 1.305 1.207 -2.515 1.00 93.38 99 PHE A N 1
ATOM 757 C CA . PHE A 1 99 ? 1.499 2.405 -3.326 1.00 93.38 99 PHE A CA 1
ATOM 758 C C . PHE A 1 99 ? 1.903 2.008 -4.737 1.00 93.38 99 PHE A C 1
ATOM 760 O O . PHE A 1 99 ? 2.729 1.113 -4.927 1.00 93.38 99 PHE A O 1
ATOM 767 N N . ARG A 1 100 ? 1.340 2.664 -5.747 1.00 89.50 100 ARG A N 1
ATOM 768 C CA . ARG A 1 100 ? 1.690 2.370 -7.137 1.00 89.50 100 ARG A CA 1
ATOM 769 C C . ARG A 1 100 ? 3.102 2.874 -7.426 1.00 89.50 100 ARG A C 1
ATOM 771 O O . ARG A 1 100 ? 3.403 4.032 -7.164 1.00 89.50 100 ARG A O 1
ATOM 778 N N . LEU A 1 101 ? 3.955 2.029 -8.008 1.00 86.06 101 LEU A N 1
ATOM 779 C CA . LEU A 1 101 ? 5.252 2.495 -8.497 1.00 86.06 101 LEU A CA 1
ATOM 780 C C . LEU A 1 101 ? 5.044 3.419 -9.706 1.00 86.06 101 LEU A C 1
ATOM 782 O O . LEU A 1 101 ? 4.332 3.021 -10.640 1.00 86.06 101 LEU A O 1
ATOM 786 N N . PRO A 1 102 ? 5.696 4.595 -9.745 1.00 76.06 102 PRO A N 1
ATOM 787 C CA . PRO A 1 102 ? 5.774 5.388 -10.959 1.00 76.06 102 PRO A CA 1
ATOM 788 C C . PRO A 1 102 ? 6.516 4.562 -12.009 1.00 76.06 102 PRO A C 1
ATOM 790 O O . PRO A 1 102 ? 7.659 4.159 -11.809 1.00 76.06 102 PRO A O 1
ATOM 793 N N . ASN A 1 103 ? 5.866 4.258 -13.124 1.00 67.94 103 ASN A N 1
ATOM 794 C CA . ASN A 1 103 ? 6.509 3.585 -14.248 1.00 67.94 103 ASN A CA 1
ATOM 795 C C . ASN A 1 103 ? 6.470 4.466 -15.504 1.00 67.94 103 ASN A C 1
ATOM 797 O O . ASN A 1 103 ? 5.594 5.318 -15.655 1.00 67.94 103 ASN A O 1
ATOM 801 N N . HIS A 1 104 ? 7.421 4.251 -16.413 1.00 52.00 104 HIS A N 1
ATOM 802 C CA . HIS A 1 104 ? 7.598 5.062 -17.624 1.00 52.00 104 HIS A CA 1
ATOM 803 C C . HIS A 1 104 ? 6.403 4.980 -18.604 1.00 52.00 104 HIS A C 1
ATO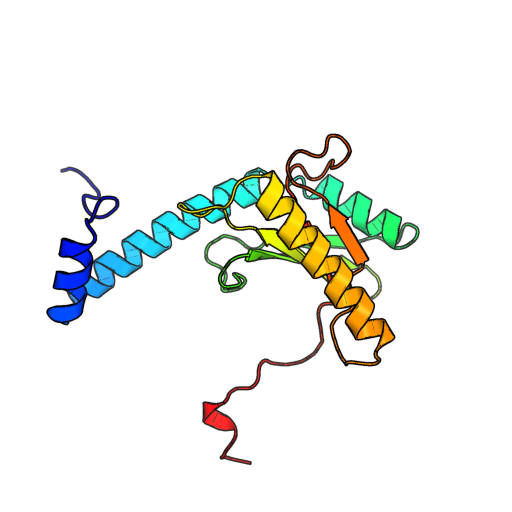M 805 O O . HIS A 1 104 ? 6.271 5.818 -19.489 1.00 52.00 104 HIS A O 1
ATOM 811 N N . ASN A 1 105 ? 5.504 4.005 -18.428 1.00 59.34 105 ASN A N 1
ATOM 812 C CA . ASN A 1 105 ? 4.273 3.842 -19.206 1.00 59.34 105 ASN A CA 1
ATOM 813 C C . ASN A 1 105 ? 3.039 3.967 -18.303 1.00 59.34 105 ASN A C 1
ATOM 815 O O . ASN A 1 105 ? 2.059 3.240 -18.492 1.00 59.34 105 ASN A O 1
ATOM 819 N N . SER A 1 106 ? 3.117 4.794 -17.253 1.00 62.62 106 SER A N 1
ATOM 820 C CA . SER A 1 106 ? 2.040 4.827 -16.271 1.00 62.62 106 SER A CA 1
ATOM 821 C C . SER A 1 106 ? 0.786 5.341 -16.957 1.00 62.62 106 SER A C 1
ATOM 823 O O . SER A 1 106 ? 0.860 6.376 -17.622 1.00 62.62 106 SER A O 1
ATOM 825 N N . PRO A 1 107 ? -0.347 4.639 -16.800 1.00 72.31 107 PRO A N 1
ATOM 826 C CA . PRO A 1 107 ? -1.611 5.137 -17.302 1.00 72.31 107 PRO A CA 1
ATOM 827 C C . PRO A 1 107 ? -1.911 6.510 -16.685 1.00 72.31 107 PRO A C 1
ATOM 829 O O . PRO A 1 10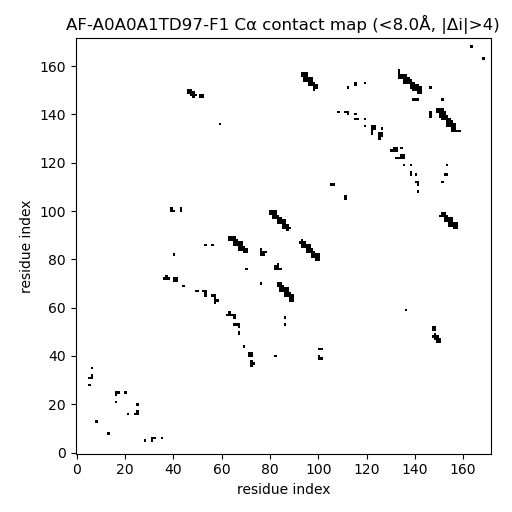7 ? -1.317 6.893 -15.659 1.00 72.31 107 PRO A O 1
ATOM 832 N N . LEU A 1 108 ? -2.803 7.262 -17.328 1.00 86.56 108 LEU A N 1
ATOM 833 C CA . LEU A 1 108 ? -3.196 8.598 -16.871 1.00 86.56 108 LEU A CA 1
ATOM 834 C C . LEU A 1 108 ? -3.692 8.544 -15.413 1.00 86.56 108 LEU A C 1
ATOM 836 O O . LEU A 1 108 ? -4.073 7.482 -14.915 1.00 86.56 108 LEU A O 1
ATOM 840 N N . VAL A 1 109 ? -3.651 9.670 -14.695 1.00 88.62 109 VAL A N 1
ATOM 841 C CA . VAL A 1 109 ? -4.028 9.730 -13.264 1.00 88.62 109 VAL A CA 1
ATOM 842 C C . VAL A 1 109 ? -5.419 9.133 -13.045 1.00 88.62 109 VAL A C 1
ATOM 844 O O . VAL A 1 109 ? -5.630 8.338 -12.131 1.00 88.62 109 VAL A O 1
ATOM 847 N N . GLU A 1 110 ? -6.349 9.447 -13.940 1.00 90.38 110 GLU A N 1
ATOM 848 C CA . GLU A 1 110 ? -7.732 8.985 -13.926 1.00 90.38 110 GLU A CA 1
ATOM 849 C C . GLU A 1 110 ? -7.831 7.465 -14.060 1.00 90.38 110 GLU A C 1
ATOM 851 O O . GLU A 1 110 ? -8.592 6.827 -13.334 1.00 90.38 110 GLU A O 1
ATOM 856 N N . GLU A 1 111 ? -7.036 6.878 -14.952 1.00 90.44 111 GLU A N 1
ATOM 857 C CA . GLU A 1 111 ? -6.978 5.434 -15.175 1.00 90.44 111 GLU A CA 1
ATOM 858 C C . GLU A 1 111 ? -6.359 4.718 -13.971 1.00 90.44 111 GLU A C 1
ATOM 860 O O . GLU A 1 111 ? -6.898 3.715 -13.510 1.00 90.44 111 GLU A O 1
ATOM 865 N N . ARG A 1 112 ? -5.281 5.262 -13.386 1.00 88.56 112 ARG A N 1
ATOM 866 C CA . ARG A 1 112 ? -4.698 4.715 -12.145 1.00 88.56 112 ARG A CA 1
ATOM 867 C C . ARG A 1 112 ? -5.693 4.753 -10.994 1.00 88.56 112 ARG A C 1
ATOM 869 O O . ARG A 1 112 ? -5.786 3.799 -10.222 1.00 88.56 112 ARG A O 1
ATOM 876 N N . ASN A 1 113 ? -6.433 5.851 -10.885 1.00 93.88 113 ASN A N 1
ATOM 877 C CA . ASN A 1 113 ? -7.462 6.008 -9.873 1.00 93.88 113 ASN A CA 1
ATOM 878 C C . ASN A 1 113 ? -8.622 5.032 -10.092 1.00 93.88 113 ASN A C 1
ATOM 880 O O . ASN A 1 113 ? -9.074 4.391 -9.143 1.00 93.88 113 ASN A O 1
ATOM 884 N N . PHE A 1 114 ? -9.049 4.834 -11.338 1.00 94.44 114 PHE A N 1
ATOM 885 C CA . PHE A 1 114 ? -10.044 3.824 -11.682 1.00 94.44 114 PHE A CA 1
ATOM 886 C C . PHE A 1 114 ? -9.571 2.400 -11.353 1.00 94.44 114 PHE A C 1
ATOM 888 O O . PHE A 1 114 ? -10.299 1.661 -10.687 1.00 94.44 114 PHE A O 1
ATOM 895 N N . ASP A 1 115 ? -8.348 2.032 -11.743 1.00 91.88 115 ASP A N 1
ATOM 896 C CA . ASP A 1 115 ? -7.737 0.735 -11.429 1.00 91.88 115 ASP A CA 1
ATOM 897 C C . ASP A 1 115 ? -7.770 0.474 -9.919 1.00 91.88 115 ASP A C 1
ATOM 899 O O . ASP A 1 115 ? -8.247 -0.570 -9.477 1.00 91.88 115 ASP A O 1
ATOM 903 N N . ARG A 1 116 ? -7.352 1.451 -9.107 1.00 93.81 116 ARG A N 1
ATOM 904 C CA . ARG A 1 116 ? -7.323 1.331 -7.643 1.00 93.81 116 ARG A CA 1
ATOM 905 C C . ARG A 1 116 ? -8.713 1.154 -7.036 1.00 93.81 116 ARG A C 1
ATOM 907 O O . ARG A 1 116 ? -8.920 0.268 -6.206 1.00 93.81 116 ARG A O 1
ATOM 914 N N . ARG A 1 117 ? -9.675 1.978 -7.462 1.00 96.38 117 ARG A N 1
ATOM 915 C CA . ARG A 1 117 ? -11.074 1.890 -7.013 1.00 96.38 117 ARG A CA 1
ATOM 916 C C . ARG A 1 117 ? -11.694 0.548 -7.391 1.00 96.38 117 ARG A C 1
ATOM 918 O O . ARG A 1 117 ? -12.378 -0.062 -6.571 1.00 96.38 117 ARG A O 1
ATOM 925 N N . SER A 1 118 ? -11.448 0.083 -8.616 1.00 97.44 118 SER A N 1
ATOM 926 C CA . SER A 1 118 ? -11.958 -1.201 -9.103 1.00 97.44 118 SER A CA 1
ATOM 927 C C . SER A 1 118 ? -11.324 -2.386 -8.368 1.00 97.44 118 SER A C 1
ATOM 929 O O . SER A 1 118 ? -12.038 -3.318 -7.998 1.00 97.44 118 SER A O 1
ATOM 931 N N . GLU A 1 119 ? -10.025 -2.323 -8.057 1.00 95.69 119 GLU A N 1
ATOM 932 C CA . GLU A 1 119 ? -9.334 -3.306 -7.220 1.00 95.69 119 GLU A CA 1
ATOM 933 C C . GLU A 1 119 ? -9.958 -3.368 -5.818 1.00 95.69 119 GLU A C 1
ATOM 935 O O . GLU A 1 119 ? -10.335 -4.447 -5.357 1.00 95.69 119 GLU A O 1
ATOM 940 N N . PHE A 1 120 ? -10.144 -2.217 -5.163 1.00 97.50 120 PHE A N 1
ATOM 941 C CA . PHE A 1 120 ? -10.769 -2.142 -3.840 1.00 97.50 120 PHE A CA 1
ATOM 942 C C . PHE A 1 120 ? -12.197 -2.711 -3.837 1.00 97.50 120 PHE A C 1
ATOM 944 O O . PHE A 1 120 ? -12.547 -3.524 -2.978 1.00 97.50 120 PHE A O 1
ATOM 951 N N . ALA A 1 121 ? -13.020 -2.332 -4.821 1.00 98.19 121 ALA A N 1
ATOM 952 C CA . ALA A 1 121 ? -14.380 -2.850 -4.971 1.00 98.19 121 ALA A CA 1
ATOM 953 C C . ALA A 1 121 ? -14.399 -4.369 -5.211 1.00 98.19 121 ALA A C 1
ATOM 955 O O . ALA A 1 121 ? -15.235 -5.075 -4.646 1.00 98.19 121 ALA A O 1
ATOM 956 N N . THR A 1 122 ? -13.447 -4.884 -5.992 1.00 98.31 122 THR A N 1
ATOM 957 C CA . THR A 1 122 ? -13.320 -6.319 -6.272 1.00 98.31 122 THR A CA 1
ATOM 958 C C . THR A 1 122 ? -12.975 -7.106 -5.012 1.00 98.31 122 THR A C 1
ATOM 960 O O . THR A 1 122 ? -13.613 -8.121 -4.747 1.00 98.31 122 THR A O 1
ATOM 963 N N . TYR A 1 123 ? -12.029 -6.633 -4.193 1.00 97.88 123 TYR A N 1
ATOM 964 C CA . TYR A 1 123 ? -11.730 -7.273 -2.906 1.00 97.88 123 TYR A CA 1
ATOM 965 C C . TYR A 1 123 ? -12.970 -7.372 -2.019 1.00 97.88 123 TYR A C 1
ATOM 967 O O . TYR A 1 123 ? -13.251 -8.439 -1.476 1.00 97.88 123 TYR A O 1
ATOM 975 N N . ARG A 1 124 ? -13.744 -6.287 -1.910 1.00 97.50 124 ARG A N 1
ATOM 976 C CA . ARG A 1 124 ? -14.987 -6.286 -1.129 1.00 97.50 124 ARG A CA 1
ATOM 977 C C . ARG A 1 124 ? -16.000 -7.304 -1.644 1.00 97.50 124 ARG A C 1
ATOM 979 O O . ARG A 1 124 ? -16.536 -8.068 -0.849 1.00 97.50 124 ARG A O 1
ATOM 986 N N . PHE A 1 125 ? -16.204 -7.354 -2.957 1.00 98.19 125 PHE A N 1
ATOM 987 C CA . PHE A 1 125 ? -17.078 -8.347 -3.579 1.00 98.19 125 PHE A CA 1
ATOM 988 C C . PHE A 1 125 ? -16.617 -9.788 -3.295 1.00 98.19 125 PHE A C 1
ATOM 990 O O . PHE A 1 125 ? -17.432 -10.645 -2.969 1.00 98.19 125 PHE A O 1
ATOM 997 N N . LEU A 1 126 ? -15.312 -10.065 -3.375 1.00 98.25 126 LEU A N 1
ATOM 998 C CA . LEU A 1 126 ? -14.762 -11.399 -3.111 1.00 98.25 126 LEU A CA 1
ATOM 999 C C . LEU A 1 126 ? -14.949 -11.833 -1.650 1.00 98.25 126 LEU A C 1
ATOM 1001 O O . LEU A 1 126 ? -15.274 -12.995 -1.405 1.00 98.25 126 LEU A O 1
ATOM 1005 N N . VAL A 1 127 ? -14.805 -10.906 -0.696 1.00 96.50 127 VAL A N 1
ATOM 1006 C CA . VAL A 1 127 ? -15.121 -11.158 0.721 1.00 96.50 127 VAL A CA 1
ATOM 1007 C C . VAL A 1 127 ? -16.604 -11.501 0.891 1.00 96.50 127 VAL A C 1
ATOM 1009 O O . VAL A 1 127 ? -16.933 -12.484 1.551 1.00 96.50 127 VAL A O 1
ATOM 1012 N N . GLU A 1 128 ? -17.505 -10.740 0.260 1.00 96.12 128 GLU A N 1
ATOM 1013 C CA . GLU A 1 128 ? -18.953 -11.012 0.282 1.00 96.12 128 GLU A CA 1
ATOM 1014 C C . GLU A 1 128 ? -19.301 -12.371 -0.346 1.00 96.12 128 GLU A C 1
ATOM 1016 O O . GLU A 1 128 ? -20.207 -13.061 0.120 1.00 96.12 128 GLU A O 1
ATOM 1021 N N . ALA A 1 129 ? -18.538 -12.799 -1.353 1.00 97.62 129 ALA A N 1
ATOM 1022 C CA . ALA A 1 129 ? -18.650 -14.111 -1.984 1.00 97.62 129 ALA A CA 1
ATOM 1023 C C . ALA A 1 129 ? -17.980 -15.255 -1.190 1.00 97.62 129 ALA A C 1
ATOM 1025 O O . ALA A 1 129 ? -17.870 -16.368 -1.707 1.00 97.62 129 ALA A O 1
ATOM 1026 N N . ALA A 1 130 ? -17.529 -15.006 0.047 1.00 96.56 130 ALA A N 1
ATOM 1027 C CA . ALA A 1 130 ? -16.838 -15.965 0.916 1.00 96.56 130 ALA A CA 1
ATOM 1028 C C . ALA A 1 130 ? -15.548 -16.564 0.313 1.00 96.56 130 ALA A C 1
ATOM 1030 O O . ALA A 1 130 ? -15.121 -17.659 0.689 1.00 96.56 130 ALA A O 1
ATOM 1031 N N . VAL A 1 131 ? -14.903 -15.844 -0.610 1.00 97.56 131 VAL A N 1
ATOM 1032 C CA . VAL A 1 131 ? -13.579 -16.210 -1.123 1.00 97.56 131 VAL A CA 1
ATOM 1033 C C . VAL A 1 131 ? -12.530 -15.805 -0.079 1.00 97.56 131 VAL A C 1
ATOM 1035 O O . VAL A 1 131 ? -12.580 -14.675 0.411 1.00 97.56 131 VAL A O 1
ATOM 1038 N N . PRO A 1 132 ? -11.563 -16.676 0.272 1.00 93.94 132 PRO A N 1
ATOM 1039 C CA . PRO A 1 132 ? -10.528 -16.359 1.254 1.00 93.94 132 PRO A CA 1
ATOM 1040 C C . PRO A 1 132 ? -9.499 -15.388 0.660 1.00 93.94 132 PRO A C 1
ATOM 1042 O O . PRO A 1 132 ? -8.427 -15.781 0.201 1.00 93.94 132 PRO A O 1
ATOM 1045 N N . VAL A 1 133 ? -9.844 -14.104 0.654 1.00 95.75 133 VAL A N 1
ATOM 1046 C CA . VAL A 1 133 ? -8.975 -13.000 0.244 1.00 95.75 133 VAL A CA 1
ATOM 1047 C C . VAL A 1 133 ? -8.655 -12.096 1.437 1.00 95.75 133 VAL A C 1
ATOM 1049 O O . VAL A 1 133 ? -9.434 -12.040 2.388 1.00 95.75 133 VAL A O 1
ATOM 1052 N N . PRO A 1 134 ? -7.528 -11.364 1.398 1.00 95.75 134 PRO A N 1
ATOM 1053 C CA . PRO A 1 134 ? -7.260 -10.299 2.356 1.00 95.75 134 PRO A CA 1
ATOM 1054 C C . PRO A 1 134 ? -8.412 -9.292 2.448 1.00 95.75 134 PRO A C 1
ATOM 1056 O O . PRO A 1 134 ? -8.950 -8.865 1.422 1.00 95.75 134 PRO A O 1
ATOM 1059 N N . HIS A 1 135 ? -8.732 -8.840 3.660 1.00 96.25 135 HIS A N 1
ATOM 1060 C CA . HIS A 1 135 ? -9.641 -7.708 3.831 1.00 96.25 135 HIS A CA 1
ATOM 1061 C C . HIS A 1 135 ? -8.992 -6.410 3.347 1.00 96.25 135 HIS A C 1
ATOM 1063 O O . HIS A 1 135 ? -7.813 -6.165 3.600 1.00 96.25 135 HIS A O 1
ATOM 1069 N N . VAL A 1 136 ? -9.775 -5.545 2.706 1.00 97.94 136 VAL A N 1
ATOM 1070 C CA . VAL A 1 136 ? -9.382 -4.161 2.407 1.00 97.94 136 VAL A CA 1
ATOM 1071 C C . VAL A 1 136 ? -10.037 -3.213 3.404 1.00 97.94 136 VAL A C 1
ATOM 1073 O O . VAL A 1 136 ? -11.207 -3.384 3.748 1.00 97.94 136 VAL A O 1
ATOM 1076 N N . TYR A 1 137 ? -9.279 -2.228 3.883 1.00 98.00 137 TYR A N 1
ATOM 1077 C CA . TYR A 1 137 ? -9.718 -1.317 4.945 1.00 98.00 137 TYR A CA 1
ATOM 1078 C C . TYR A 1 137 ? -10.021 0.082 4.429 1.00 98.00 137 TYR A C 1
ATOM 1080 O O . TYR A 1 137 ? -10.976 0.703 4.884 1.00 98.00 137 TYR A O 1
ATOM 1088 N N . ASP A 1 138 ? -9.216 0.572 3.489 1.00 98.12 138 ASP A N 1
ATOM 1089 C CA . ASP A 1 138 ? -9.363 1.911 2.929 1.00 98.12 138 ASP A CA 1
ATOM 1090 C C . ASP A 1 138 ? -8.602 2.047 1.610 1.00 98.12 138 ASP A C 1
ATOM 1092 O O . ASP A 1 138 ? -7.718 1.238 1.304 1.00 98.12 138 ASP A O 1
ATOM 1096 N N . TYR A 1 139 ? -8.921 3.090 0.852 1.00 97.88 139 TYR A N 1
ATOM 1097 C CA . TYR A 1 139 ? -8.135 3.521 -0.297 1.00 97.88 139 TYR A CA 1
ATOM 1098 C C . TYR A 1 139 ? -8.193 5.044 -0.431 1.00 97.88 139 TYR A C 1
ATOM 1100 O O . 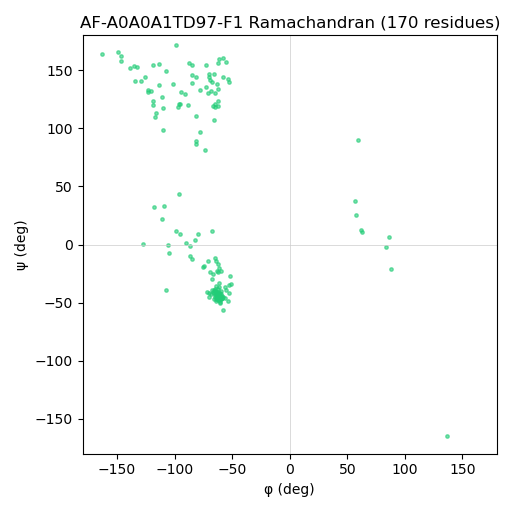TYR A 1 139 ? -9.142 5.678 0.026 1.00 97.88 139 TYR A O 1
ATOM 1108 N N . ALA A 1 140 ? -7.206 5.619 -1.109 1.00 97.69 140 ALA A N 1
ATOM 1109 C CA . ALA A 1 140 ? -7.248 7.015 -1.523 1.00 97.69 140 ALA A CA 1
ATOM 1110 C C . ALA A 1 140 ? -6.714 7.179 -2.941 1.00 97.69 140 ALA A C 1
ATOM 1112 O O . ALA A 1 140 ? -5.880 6.392 -3.405 1.00 97.69 140 ALA A O 1
ATOM 1113 N N . ASP A 1 141 ? -7.207 8.208 -3.619 1.00 96.12 141 ASP A N 1
ATOM 1114 C CA . ASP A 1 141 ? -6.798 8.526 -4.974 1.00 96.12 141 ASP A CA 1
ATOM 1115 C C . ASP A 1 141 ? -5.525 9.372 -5.033 1.00 96.12 141 ASP A C 1
ATOM 1117 O O . ASP A 1 141 ? -5.183 10.098 -4.094 1.00 96.12 141 ASP A O 1
ATOM 1121 N N . ASP A 1 142 ? -4.815 9.253 -6.156 1.00 92.25 142 ASP A N 1
ATOM 1122 C CA . ASP A 1 142 ? -3.785 10.220 -6.519 1.00 92.25 142 ASP A CA 1
ATOM 1123 C C . ASP A 1 142 ? -4.470 11.579 -6.717 1.00 92.25 142 ASP A C 1
ATOM 1125 O O . ASP A 1 142 ? -5.536 11.639 -7.336 1.00 92.25 142 ASP A O 1
ATOM 1129 N N . GLU A 1 143 ? -3.843 12.646 -6.213 1.00 89.25 143 GLU A N 1
ATOM 1130 C CA . GLU A 1 143 ? -4.286 14.044 -6.365 1.00 89.25 143 GLU A CA 1
ATOM 1131 C C . GLU A 1 143 ? -5.652 14.382 -5.733 1.00 89.25 143 GLU A C 1
ATOM 1133 O O . GLU A 1 143 ? -6.168 15.482 -5.931 1.00 89.25 143 GLU A O 1
ATOM 1138 N N . ASP A 1 144 ? -6.229 13.487 -4.924 1.00 92.69 144 ASP A N 1
ATOM 1139 C CA . ASP A 1 144 ? -7.404 13.808 -4.112 1.00 92.69 144 ASP A CA 1
ATOM 1140 C C . ASP A 1 144 ? -7.025 14.846 -3.036 1.00 92.69 144 ASP A C 1
ATOM 1142 O O . ASP A 1 144 ? -6.193 14.549 -2.173 1.00 92.69 144 ASP A O 1
ATOM 1146 N N . PRO A 1 145 ? -7.639 16.046 -3.016 1.00 92.06 145 PRO A N 1
ATOM 1147 C CA . PRO A 1 145 ? -7.323 17.077 -2.027 1.00 92.06 145 PRO A CA 1
ATOM 1148 C C . PRO A 1 145 ? -7.597 16.661 -0.575 1.00 92.06 145 PRO A C 1
ATOM 1150 O O . PRO A 1 145 ? -7.079 17.281 0.352 1.00 92.06 145 PRO A O 1
ATOM 1153 N N . SER A 1 146 ? -8.435 15.643 -0.360 1.00 93.12 146 SER A N 1
ATOM 1154 C CA . SER A 1 146 ? -8.715 15.082 0.963 1.00 93.12 146 SER A CA 1
ATOM 1155 C C . SER A 1 146 ? -7.694 14.023 1.398 1.00 93.12 146 SER A C 1
ATOM 1157 O O . SER A 1 146 ? -7.635 13.668 2.580 1.00 93.12 146 SER A O 1
ATOM 1159 N N . ASN A 1 147 ? -6.856 13.542 0.474 1.00 96.12 147 ASN A N 1
ATOM 1160 C CA . ASN A 1 147 ? -5.816 12.563 0.748 1.00 96.12 147 ASN A CA 1
ATOM 1161 C C . ASN A 1 147 ? -4.564 13.230 1.335 1.00 96.12 147 ASN A C 1
ATOM 1163 O O . ASN A 1 147 ? -3.611 13.567 0.633 1.00 96.12 147 ASN A O 1
ATOM 1167 N N . ALA A 1 148 ? -4.536 13.351 2.660 1.00 96.50 148 ALA A N 1
ATOM 1168 C CA . ALA A 1 148 ? -3.396 13.907 3.387 1.00 96.50 148 ALA A CA 1
ATOM 1169 C C . ALA A 1 148 ? -2.102 13.066 3.295 1.00 96.50 148 ALA A C 1
ATOM 1171 O O . ALA A 1 148 ? -1.053 13.555 3.691 1.00 96.50 148 ALA A O 1
ATOM 1172 N N . VAL A 1 149 ? -2.151 11.825 2.789 1.00 97.44 149 VAL A N 1
ATOM 1173 C CA . VAL A 1 149 ? -0.961 10.961 2.626 1.00 97.44 149 VAL A CA 1
ATOM 1174 C C . VAL A 1 149 ? -0.088 11.410 1.446 1.00 97.44 149 VAL A C 1
ATOM 1176 O O . VAL A 1 149 ? 1.081 11.041 1.374 1.00 97.44 149 VAL A O 1
ATOM 1179 N N . GLY A 1 150 ? -0.640 12.205 0.522 1.00 94.50 150 GLY A N 1
ATOM 1180 C CA . GLY A 1 150 ? 0.081 12.784 -0.619 1.00 94.50 150 GLY A CA 1
ATOM 1181 C C . GLY A 1 150 ? 0.129 11.901 -1.870 1.00 94.50 150 GLY A C 1
ATOM 1182 O O . GLY A 1 150 ? 0.271 12.419 -2.975 1.00 94.50 150 GLY A O 1
ATOM 1183 N N . VAL A 1 151 ? -0.069 10.588 -1.729 1.00 94.44 151 VAL A N 1
ATOM 1184 C CA . VAL A 1 151 ? -0.109 9.628 -2.845 1.00 94.44 151 VAL A CA 1
ATOM 1185 C C . VAL A 1 151 ? -1.268 8.649 -2.709 1.00 94.44 151 VAL A C 1
ATOM 1187 O O . VAL A 1 151 ? -1.726 8.364 -1.598 1.00 94.44 151 VAL A O 1
ATOM 1190 N N . GLY A 1 152 ? -1.749 8.108 -3.828 1.00 95.75 152 GLY A N 1
ATOM 1191 C CA . GLY A 1 152 ? -2.806 7.105 -3.818 1.00 95.75 152 GLY A CA 1
ATOM 1192 C C . GLY A 1 152 ? -2.344 5.779 -3.208 1.00 95.75 152 GLY A C 1
ATOM 1193 O O . GLY A 1 152 ? -1.236 5.301 -3.468 1.00 95.75 152 GLY A O 1
ATOM 1194 N N . TYR A 1 153 ? -3.220 5.149 -2.425 1.00 96.94 153 TYR A N 1
ATOM 1195 C CA . TYR A 1 153 ? -2.915 3.905 -1.714 1.00 96.94 153 TYR A CA 1
ATOM 1196 C C . TYR A 1 153 ? -4.121 2.973 -1.589 1.00 96.94 153 TYR A C 1
ATOM 1198 O O . TYR A 1 153 ? -5.270 3.397 -1.705 1.00 96.94 153 TYR A O 1
ATOM 1206 N N . ILE A 1 154 ? -3.848 1.700 -1.293 1.00 97.56 154 ILE A N 1
ATOM 1207 C CA . ILE A 1 154 ? -4.821 0.749 -0.734 1.00 97.56 154 ILE A CA 1
ATOM 1208 C C . ILE A 1 154 ? -4.260 0.203 0.580 1.00 97.56 154 ILE A C 1
ATOM 1210 O O . ILE A 1 154 ? -3.101 -0.216 0.628 1.00 97.56 154 ILE A O 1
ATOM 1214 N N . LEU A 1 155 ? -5.086 0.179 1.627 1.00 98.12 155 LEU A N 1
ATOM 1215 C CA . LEU A 1 155 ? -4.789 -0.510 2.883 1.00 98.12 155 LEU A CA 1
ATOM 1216 C C . LEU A 1 155 ? -5.440 -1.885 2.862 1.00 98.12 155 LEU A C 1
ATOM 1218 O O . LEU A 1 155 ? -6.660 -2.006 2.740 1.00 98.12 155 LEU A O 1
ATOM 1222 N N . VAL A 1 156 ? -4.624 -2.921 2.995 1.00 97.12 156 VAL A N 1
ATOM 1223 C CA . VAL A 1 156 ? -5.058 -4.315 2.906 1.00 97.12 15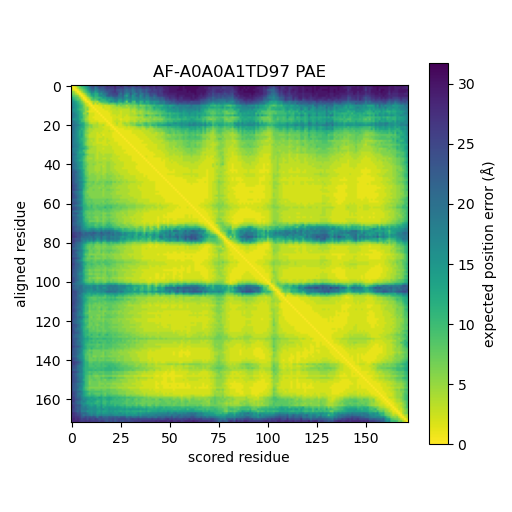6 VAL A CA 1
ATOM 1224 C C . VAL A 1 156 ? -4.492 -5.125 4.065 1.00 97.12 156 VAL A C 1
ATOM 1226 O O . VAL A 1 156 ? -3.460 -4.792 4.635 1.00 97.12 156 VAL A O 1
ATOM 1229 N N . GLU A 1 157 ? -5.174 -6.189 4.453 1.00 96.81 157 GLU A N 1
ATOM 1230 C CA . GLU A 1 157 ? -4.721 -7.117 5.480 1.00 96.81 157 GLU A CA 1
ATOM 1231 C C . GLU A 1 157 ? -3.418 -7.812 5.083 1.00 96.81 157 GLU A C 1
ATOM 1233 O O . GLU A 1 157 ? -3.283 -8.324 3.970 1.00 96.81 157 GLU A O 1
ATOM 1238 N N . MET A 1 158 ? -2.463 -7.866 6.014 1.00 94.56 158 MET A N 1
ATOM 1239 C CA . MET A 1 158 ? -1.312 -8.745 5.872 1.00 94.56 158 MET A CA 1
ATOM 1240 C C . MET A 1 158 ? -1.715 -10.154 6.309 1.00 94.56 158 MET A C 1
ATOM 1242 O O . MET A 1 158 ? -1.958 -10.398 7.491 1.00 94.56 158 MET A O 1
ATOM 1246 N N . LEU A 1 159 ? -1.790 -11.085 5.357 1.00 92.31 159 LEU A N 1
ATOM 1247 C CA . LEU A 1 159 ? -2.099 -12.477 5.670 1.00 92.31 159 LEU A CA 1
ATOM 1248 C C . LEU A 1 159 ? -0.907 -13.159 6.360 1.00 92.31 159 LEU A C 1
ATOM 1250 O O . LEU A 1 159 ? 0.228 -13.020 5.893 1.00 92.31 159 LEU A O 1
ATOM 1254 N N . PRO A 1 160 ? -1.142 -13.932 7.433 1.00 88.94 160 PRO A N 1
ATOM 1255 C CA . PRO A 1 160 ? -0.101 -14.749 8.030 1.00 88.94 160 PRO A CA 1
ATOM 1256 C C . PRO A 1 160 ? 0.262 -15.905 7.095 1.00 88.94 160 PRO A C 1
ATOM 1258 O O . PRO A 1 160 ? -0.594 -16.473 6.418 1.00 88.94 160 PRO A O 1
ATOM 1261 N N . GLY A 1 161 ? 1.532 -16.299 7.099 1.00 87.88 161 GLY A 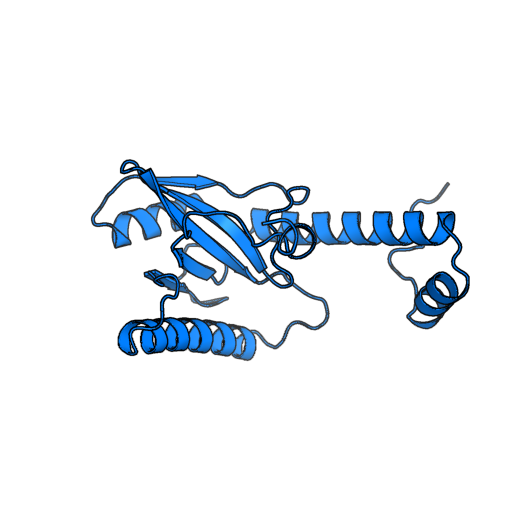N 1
ATOM 1262 C CA . GLY A 1 161 ? 1.995 -17.479 6.378 1.00 87.88 161 GLY A CA 1
ATOM 1263 C C . GLY A 1 161 ? 3.304 -17.252 5.642 1.00 87.88 161 GLY A C 1
ATOM 1264 O O . GLY A 1 161 ? 4.037 -16.298 5.902 1.00 87.88 161 GLY A O 1
ATOM 1265 N N . LYS A 1 162 ? 3.605 -18.178 4.732 1.00 85.94 162 LYS A N 1
ATOM 1266 C CA . LYS A 1 162 ? 4.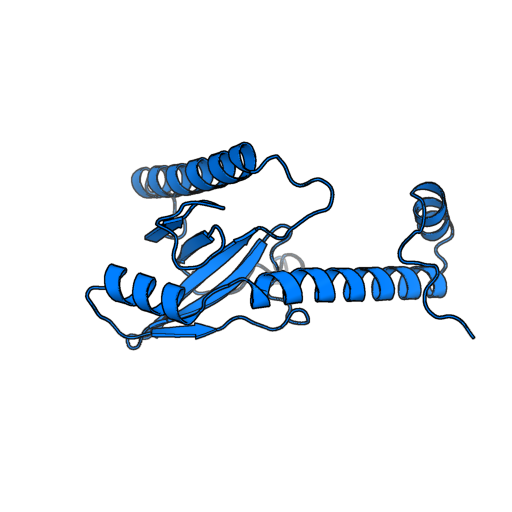771 -18.130 3.853 1.00 85.94 162 LYS A CA 1
ATOM 1267 C C . LYS A 1 162 ? 4.305 -18.344 2.414 1.00 85.94 162 LYS A C 1
ATOM 1269 O O . LYS A 1 162 ? 3.418 -19.175 2.205 1.00 85.94 162 LYS A O 1
ATOM 1274 N N . PRO A 1 163 ? 4.875 -17.627 1.431 1.00 84.38 163 PRO A N 1
ATOM 1275 C CA . PRO A 1 163 ? 4.640 -17.934 0.028 1.00 84.38 163 PRO A CA 1
ATOM 1276 C C . PRO A 1 163 ? 4.950 -19.405 -0.264 1.00 84.38 163 PRO A C 1
ATOM 1278 O O . PRO A 1 163 ? 5.903 -19.961 0.283 1.00 84.38 163 PRO A O 1
ATOM 1281 N N . LEU A 1 164 ? 4.154 -20.027 -1.132 1.00 85.50 164 LEU A N 1
ATOM 1282 C CA . LEU A 1 164 ? 4.385 -21.403 -1.557 1.00 85.50 164 LEU A CA 1
ATOM 1283 C C . LEU A 1 164 ? 5.707 -21.499 -2.334 1.00 85.50 164 LEU A C 1
ATOM 1285 O O . LEU A 1 164 ? 5.860 -20.895 -3.398 1.00 85.50 164 LEU A O 1
ATOM 1289 N N . ALA A 1 165 ? 6.650 -22.285 -1.819 1.00 85.62 165 ALA A N 1
ATOM 1290 C CA . ALA A 1 165 ? 7.881 -22.628 -2.514 1.00 85.62 165 ALA A CA 1
ATOM 1291 C C . ALA A 1 165 ? 7.601 -23.771 -3.500 1.00 85.62 165 ALA A C 1
ATOM 1293 O O . ALA A 1 165 ? 7.769 -24.940 -3.176 1.00 85.62 165 ALA A O 1
ATOM 1294 N N . TRP A 1 166 ? 7.156 -23.437 -4.718 1.00 83.38 166 TRP A N 1
ATOM 1295 C CA . TRP A 1 166 ? 6.772 -24.434 -5.733 1.00 83.38 166 TRP A CA 1
ATOM 1296 C C . TRP A 1 166 ? 7.833 -25.514 -5.989 1.00 83.38 166 TRP A C 1
ATOM 1298 O O . TRP A 1 166 ? 7.487 -26.661 -6.227 1.00 83.38 166 TRP A O 1
ATOM 1308 N N . HIS A 1 167 ? 9.117 -25.165 -5.905 1.00 82.94 167 HIS A N 1
ATOM 1309 C CA . HIS A 1 167 ? 10.228 -26.101 -6.100 1.00 82.94 167 HIS A CA 1
ATOM 1310 C C . HIS A 1 167 ? 10.400 -27.123 -4.959 1.00 82.94 167 HIS A C 1
ATOM 1312 O O . HIS A 1 167 ? 11.119 -28.103 -5.127 1.00 82.94 167 HIS A O 1
ATOM 1318 N N . GLU A 1 168 ? 9.750 -26.899 -3.817 1.00 81.81 168 GLU A N 1
ATOM 1319 C CA . GLU A 1 168 ? 9.741 -27.786 -2.647 1.00 81.81 168 GLU A CA 1
ATOM 1320 C C . GLU A 1 168 ? 8.409 -28.548 -2.522 1.00 81.81 168 GLU A C 1
ATOM 1322 O O . GLU A 1 168 ? 8.282 -29.434 -1.681 1.00 81.81 168 GLU A O 1
ATOM 1327 N N . ALA A 1 169 ? 7.412 -28.224 -3.357 1.00 75.31 169 ALA A N 1
ATOM 1328 C CA . ALA A 1 169 ? 6.046 -28.728 -3.220 1.00 75.31 169 ALA A CA 1
ATOM 1329 C C . ALA A 1 169 ? 5.913 -30.245 -3.467 1.00 75.31 169 ALA A C 1
ATOM 1331 O O . ALA A 1 169 ? 5.013 -30.863 -2.906 1.00 75.31 169 ALA A O 1
ATOM 1332 N N . ASP A 1 170 ? 6.825 -30.845 -4.240 1.00 70.38 170 ASP A N 1
ATOM 1333 C CA . ASP A 1 170 ? 6.819 -32.281 -4.568 1.00 70.38 170 ASP A CA 1
ATOM 1334 C C . ASP A 1 170 ? 7.608 -33.147 -3.561 1.00 70.38 170 ASP A C 1
ATOM 1336 O O . ASP A 1 170 ? 7.738 -34.356 -3.753 1.00 70.38 170 ASP A O 1
ATOM 1340 N N . GLN A 1 171 ? 8.187 -32.552 -2.510 1.00 62.75 171 GLN A N 1
ATOM 1341 C CA . GLN A 1 171 ? 9.028 -33.263 -1.530 1.00 62.75 171 GLN A CA 1
ATOM 1342 C C . GLN A 1 171 ? 8.290 -33.658 -0.237 1.00 62.75 171 GLN A C 1
ATOM 1344 O O . GLN A 1 171 ? 8.941 -34.051 0.734 1.00 62.75 171 GLN A O 1
ATOM 1349 N N . ALA A 1 172 ? 6.958 -33.547 -0.218 1.00 55.19 172 ALA A N 1
ATOM 1350 C CA . ALA A 1 172 ? 6.101 -33.841 0.934 1.00 55.19 172 ALA A CA 1
ATOM 1351 C C . ALA A 1 172 ? 5.377 -35.191 0.816 1.00 55.19 172 ALA A C 1
ATOM 1353 O O . ALA A 1 172 ? 4.893 -35.518 -0.291 1.00 55.19 172 ALA A O 1
#

Mean predicted aligned error: 7.43 Å

Secondary structure (DSSP, 8-state):
----S-TT--HHHHHHHHHHT-HHHHHHHHHHHHHHHHHHHHHHHHH--HHHHHHHHHHHTTT--EEEE---TTSS-EETTEEEEEEEETTS-EEEEEEEPP-TTPPPHHHHHHHHHHHHHHHHHHHHTT---PPEEEEE-TT-TT-TTSS-EEEEE---S----GGGGGG-

Radius of gyration: 19.43 Å; Cα contacts (8 Å, |Δi|>4): 205; chains: 1; bounding box: 55×51×49 Å

pLDDT: mean 87.35, std 14.72, range [26.14, 98.62]

InterPro domains:
  IPR051678 Aminoglycoside Phosphotransferase Enzymes [PTHR21310] (49-170)

Solvent-accessible surface area (backbone atoms only — not comparable to full-atom values): 10107 Å² total; per-residue (Å²): 140,83,85,79,85,65,88,74,61,47,71,68,56,53,49,50,43,63,76,65,64,43,64,66,58,48,51,52,53,51,51,48,52,49,53,53,50,30,53,52,42,43,58,52,56,74,50,48,36,55,68,43,46,34,55,50,54,16,56,78,52,80,64,45,56,61,48,68,45,74,70,60,56,87,48,92,56,57,52,100,62,28,41,47,30,39,36,41,32,81,89,72,52,47,34,32,38,39,30,73,53,89,50,100,79,58,67,56,72,68,53,50,38,48,52,51,53,51,52,54,52,48,44,52,51,38,50,76,69,71,44,100,62,63,56,72,79,52,71,44,44,62,85,40,91,84,42,70,28,62,54,32,35,39,35,30,48,57,78,88,84,76,84,82,57,72,93,58,63,83,78,116